Protein AF-A0A699Z3D8-F1 (afdb_monomer_lite)

Sequence (71 aa):
MIASAHQVEVPQRSLSQIIQEQGLQRVDLLKVDVERAEVKVLQGIAPQHWSILRQVSMEVHQLTSEEDQAL

Organism: Haematococcus lacustris (NCBI:txid44745)

Secondary structure (DSSP, 8-state):
-PPPP---------HHHHHHHTT---BS-EEE--SS-HHHHHHTS-GGGGGGB--EEE------TTSTT--

Foldseek 3Di:
DDDDDDDDDDDDAAPVVVCVVVVQQADAEDEDDDDPCRVVNVVSQDPVCVNRYNYYDYDDDDPPPDPPVPD

Structure (mmCIF, N/CA/C/O backbone):
data_AF-A0A699Z3D8-F1
#
_entry.id   AF-A0A699Z3D8-F1
#
loop_
_atom_site.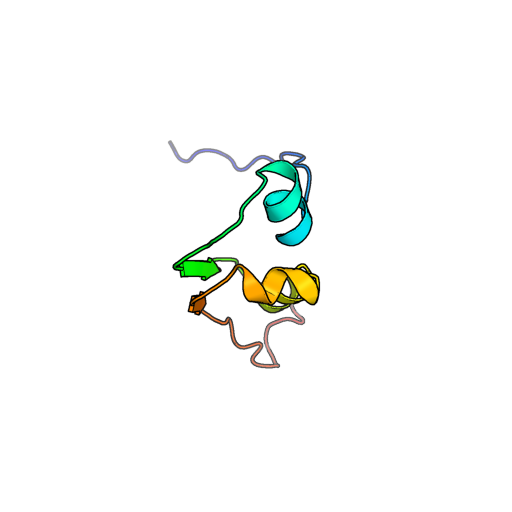group_PDB
_atom_site.id
_atom_site.type_symbol
_atom_site.label_atom_id
_atom_site.label_alt_id
_atom_site.label_comp_id
_atom_site.label_asym_id
_atom_site.label_entity_id
_atom_site.label_seq_id
_atom_site.pdbx_PDB_ins_code
_atom_site.Cartn_x
_atom_site.Cartn_y
_atom_site.Cartn_z
_atom_site.occupancy
_atom_site.B_iso_or_equiv
_atom_site.auth_seq_id
_atom_site.auth_comp_id
_atom_site.auth_asym_id
_atom_site.auth_atom_id
_atom_site.pdbx_PDB_model_num
ATOM 1 N N . MET A 1 1 ? 2.845 19.893 -29.688 1.00 55.72 1 MET A N 1
ATOM 2 C CA . MET A 1 1 ? 4.096 19.819 -28.905 1.00 55.72 1 MET A CA 1
ATOM 3 C C . MET A 1 1 ? 3.997 18.590 -28.026 1.00 55.72 1 MET A C 1
ATOM 5 O O . MET A 1 1 ? 3.039 18.502 -27.273 1.00 55.72 1 MET A O 1
ATOM 9 N N . ILE A 1 2 ? 4.895 17.621 -28.188 1.00 65.12 2 ILE A N 1
ATOM 10 C CA . ILE A 1 2 ? 4.965 16.455 -27.298 1.00 65.12 2 ILE A CA 1
ATOM 11 C C . ILE A 1 2 ? 5.849 16.887 -26.127 1.00 65.12 2 ILE A C 1
ATOM 13 O O . ILE A 1 2 ? 6.943 17.401 -26.361 1.00 65.12 2 ILE A O 1
ATOM 17 N N . ALA A 1 3 ? 5.353 16.780 -24.896 1.00 74.56 3 ALA A N 1
ATOM 18 C CA . ALA A 1 3 ? 6.153 17.083 -23.715 1.00 74.56 3 ALA A CA 1
ATOM 19 C C . ALA A 1 3 ? 7.361 16.133 -23.659 1.00 74.56 3 ALA A C 1
ATOM 21 O O . ALA A 1 3 ? 7.207 14.928 -23.862 1.00 74.56 3 ALA A O 1
ATOM 22 N N . SER A 1 4 ? 8.558 16.665 -23.414 1.00 84.75 4 SER A N 1
ATOM 23 C CA . SER A 1 4 ? 9.751 15.850 -23.179 1.00 84.75 4 SER A CA 1
ATOM 24 C C . SER A 1 4 ? 9.639 15.110 -21.841 1.00 84.75 4 SER A C 1
ATOM 26 O O . SER A 1 4 ? 9.086 15.635 -20.872 1.00 84.75 4 SER A O 1
ATOM 28 N N . ALA A 1 5 ? 10.148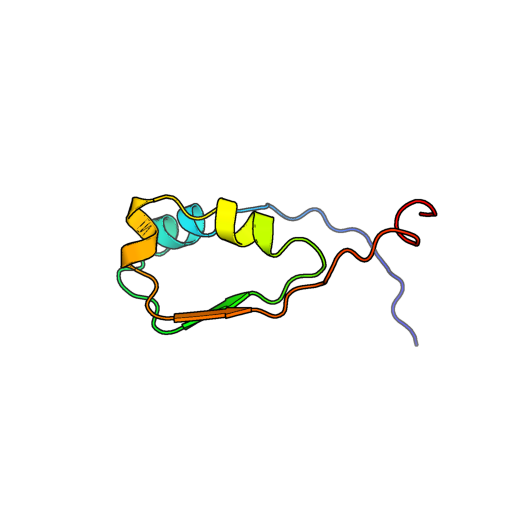 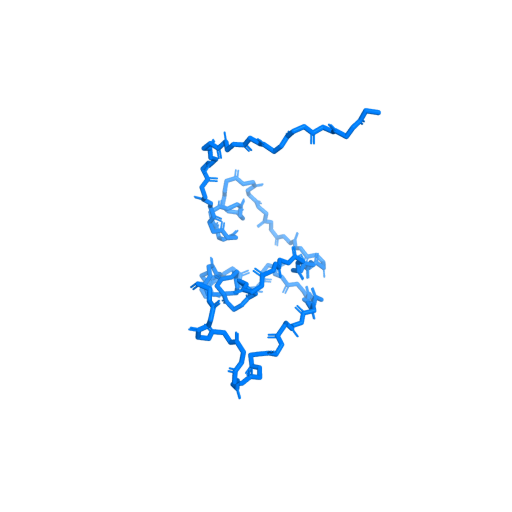13.878 -21.788 1.00 89.00 5 ALA A N 1
ATOM 29 C CA . ALA A 1 5 ? 10.225 13.103 -20.553 1.00 89.00 5 ALA A CA 1
ATOM 30 C C . ALA A 1 5 ? 11.299 13.687 -19.619 1.00 89.00 5 ALA A C 1
ATOM 32 O O . ALA A 1 5 ? 12.364 14.096 -20.080 1.00 89.00 5 ALA A O 1
ATOM 33 N N . HIS A 1 6 ? 11.030 13.702 -18.312 1.00 87.94 6 HIS A N 1
ATOM 34 C CA . HIS A 1 6 ? 11.979 14.136 -17.283 1.00 87.94 6 HIS A CA 1
ATOM 35 C C . HIS A 1 6 ? 11.863 13.227 -16.058 1.00 87.94 6 HIS A C 1
ATOM 37 O O . HIS A 1 6 ? 10.782 12.715 -15.765 1.00 87.94 6 HIS A O 1
ATOM 43 N N . GLN A 1 7 ? 12.973 13.027 -15.348 1.00 92.81 7 GLN A N 1
ATOM 44 C CA . GLN A 1 7 ? 13.007 12.238 -14.117 1.00 92.81 7 GLN A CA 1
ATOM 45 C C . GLN A 1 7 ? 12.702 13.121 -12.906 1.00 92.81 7 GLN A C 1
ATOM 47 O O . GLN A 1 7 ? 13.154 14.264 -12.837 1.00 92.81 7 GLN A O 1
ATOM 52 N N . VAL A 1 8 ? 11.944 12.581 -11.954 1.00 93.38 8 VAL A N 1
ATOM 53 C CA . VAL A 1 8 ? 11.592 13.250 -10.698 1.00 93.38 8 VAL A CA 1
ATOM 54 C C . VAL A 1 8 ? 11.805 12.263 -9.560 1.00 93.38 8 VAL A C 1
ATOM 56 O O . VAL A 1 8 ? 11.329 11.130 -9.625 1.00 93.38 8 VAL A O 1
ATOM 59 N N . GLU A 1 9 ? 12.501 12.694 -8.513 1.00 94.50 9 GLU A N 1
ATOM 60 C CA . GLU A 1 9 ? 12.600 11.922 -7.278 1.00 94.50 9 GLU A CA 1
ATOM 61 C C . GLU A 1 9 ? 11.310 12.067 -6.470 1.00 94.50 9 GLU A C 1
ATOM 63 O O . GLU A 1 9 ? 10.852 13.176 -6.190 1.00 94.50 9 GLU A O 1
ATOM 68 N N . VAL A 1 10 ? 10.718 10.935 -6.087 1.00 92.50 10 VAL A N 1
ATOM 69 C CA . VAL A 1 10 ? 9.500 10.889 -5.274 1.00 92.50 10 VAL A CA 1
ATOM 70 C C . VAL A 1 10 ? 9.682 9.926 -4.101 1.00 92.50 10 VAL A C 1
ATOM 72 O O . VAL A 1 10 ? 10.266 8.853 -4.272 1.00 92.50 10 VAL A O 1
ATOM 75 N N . PRO A 1 11 ? 9.187 10.264 -2.898 1.00 90.44 11 PRO A N 1
ATOM 76 C CA . PRO A 1 11 ? 9.240 9.354 -1.765 1.00 90.44 11 PRO A CA 1
ATOM 77 C C . PRO A 1 11 ? 8.307 8.159 -1.989 1.00 90.44 11 PRO A C 1
ATOM 79 O O . PRO A 1 11 ? 7.150 8.318 -2.383 1.00 90.44 11 PRO A O 1
ATOM 82 N N . GLN A 1 12 ? 8.792 6.959 -1.674 1.00 91.19 12 GLN A N 1
ATOM 83 C CA . GLN A 1 12 ? 8.000 5.734 -1.718 1.00 91.19 12 GLN A CA 1
ATOM 84 C C . GLN A 1 12 ? 7.466 5.401 -0.320 1.00 91.19 12 GLN A C 1
ATOM 86 O O . GLN A 1 12 ? 8.202 5.456 0.663 1.00 91.19 12 GLN A O 1
ATOM 91 N N . ARG A 1 13 ? 6.181 5.050 -0.230 1.00 94.44 13 ARG A N 1
ATOM 92 C CA . ARG A 1 13 ? 5.520 4.623 1.011 1.00 94.44 13 ARG A CA 1
ATOM 93 C C . ARG A 1 13 ? 4.746 3.335 0.776 1.00 94.44 13 ARG A C 1
ATOM 95 O O . ARG A 1 13 ? 4.183 3.140 -0.300 1.00 94.44 13 ARG A O 1
ATOM 102 N N . SER A 1 14 ? 4.698 2.474 1.785 1.00 96.69 14 SER A N 1
ATOM 103 C CA . SER A 1 14 ? 3.832 1.297 1.784 1.00 96.69 14 SER A CA 1
ATOM 104 C C . SER A 1 14 ? 2.384 1.680 2.088 1.00 96.69 14 S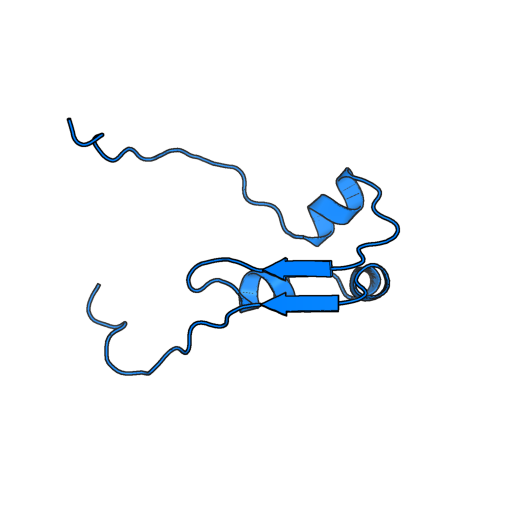ER A C 1
ATOM 106 O O . SER A 1 14 ? 2.109 2.718 2.699 1.00 96.69 14 SER A O 1
ATOM 108 N N . LEU A 1 15 ? 1.439 0.808 1.727 1.00 97.19 15 LEU A N 1
ATOM 109 C CA . LEU A 1 15 ? 0.032 1.035 2.058 1.00 97.19 15 LEU A CA 1
ATOM 110 C C . LEU A 1 15 ? -0.192 1.105 3.578 1.00 97.19 15 LEU A C 1
ATOM 112 O O . LEU A 1 15 ? -1.024 1.877 4.042 1.00 97.19 15 LEU A O 1
ATOM 116 N N . SER A 1 16 ? 0.586 0.360 4.367 1.00 98.25 16 SER A N 1
ATOM 117 C CA . SER A 1 16 ? 0.498 0.411 5.832 1.00 98.25 16 SER A CA 1
ATOM 118 C C . SER A 1 16 ? 0.921 1.747 6.417 1.00 98.25 16 SER A C 1
ATOM 120 O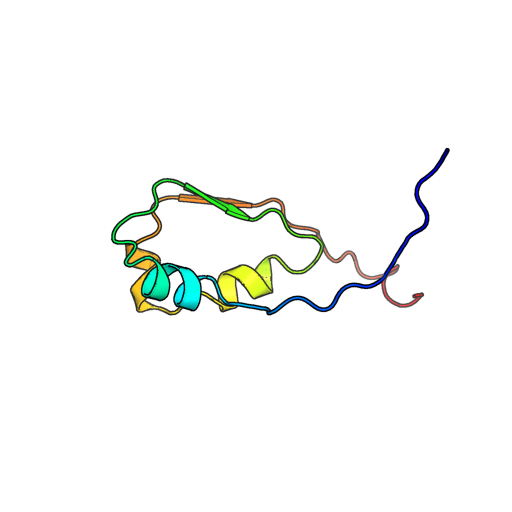 O . SER A 1 16 ? 0.282 2.213 7.355 1.00 98.25 16 SER A O 1
ATOM 122 N N . GLN A 1 17 ? 1.975 2.359 5.868 1.00 98.19 17 GLN A N 1
ATOM 123 C CA . GLN A 1 17 ? 2.392 3.698 6.284 1.00 98.19 17 GLN A CA 1
ATOM 124 C C . GLN A 1 17 ? 1.273 4.698 6.007 1.00 98.19 17 GLN A C 1
ATOM 126 O O . GLN A 1 17 ? 0.901 5.453 6.895 1.00 98.19 17 GLN A O 1
ATOM 131 N N . ILE A 1 18 ? 0.648 4.621 4.830 1.00 96.75 18 ILE A N 1
ATOM 132 C CA . ILE A 1 18 ? -0.487 5.481 4.475 1.00 96.75 18 ILE A CA 1
ATOM 133 C C . ILE A 1 18 ? -1.677 5.252 5.420 1.00 96.75 18 ILE A C 1
ATOM 135 O O . ILE A 1 18 ? -2.254 6.215 5.917 1.00 96.75 18 ILE A O 1
ATOM 139 N N . ILE A 1 19 ? -2.028 3.996 5.716 1.00 97.94 19 ILE A N 1
ATOM 140 C CA . ILE A 1 19 ? -3.107 3.656 6.658 1.00 97.94 19 ILE A CA 1
ATOM 141 C C . ILE A 1 19 ? -2.863 4.288 8.035 1.00 97.94 19 ILE A C 1
ATOM 143 O O . ILE A 1 19 ? -3.784 4.866 8.609 1.00 97.94 19 ILE A O 1
ATOM 147 N N . GLN A 1 20 ? -1.631 4.209 8.543 1.00 98.19 20 GLN A N 1
ATOM 148 C CA . GLN A 1 20 ? -1.251 4.774 9.839 1.00 98.19 20 GLN A CA 1
ATOM 149 C C . GLN A 1 20 ? -1.235 6.304 9.822 1.00 98.19 20 GLN A C 1
ATOM 151 O O . GLN A 1 20 ? -1.858 6.926 10.679 1.00 98.19 20 GLN A O 1
ATOM 156 N N . GLU A 1 21 ? -0.567 6.908 8.837 1.00 97.44 21 GLU A N 1
ATOM 157 C CA . GLU A 1 21 ? -0.444 8.363 8.676 1.00 97.44 21 GLU A CA 1
ATOM 158 C C . GLU A 1 21 ? -1.809 9.044 8.560 1.00 97.44 21 GLU A C 1
ATOM 160 O O . GLU A 1 21 ? -2.012 10.128 9.099 1.00 97.44 21 GLU A O 1
ATOM 165 N N . GLN A 1 22 ? -2.747 8.405 7.860 1.00 97.06 22 GLN A N 1
ATOM 166 C CA . GLN A 1 22 ? -4.089 8.936 7.633 1.00 97.06 22 GLN A CA 1
ATOM 167 C C . GLN A 1 22 ? -5.108 8.461 8.683 1.00 97.06 22 GLN A C 1
ATOM 169 O O . GLN A 1 22 ? -6.275 8.842 8.620 1.00 97.06 22 GLN A O 1
ATOM 174 N N . GLY A 1 23 ? -4.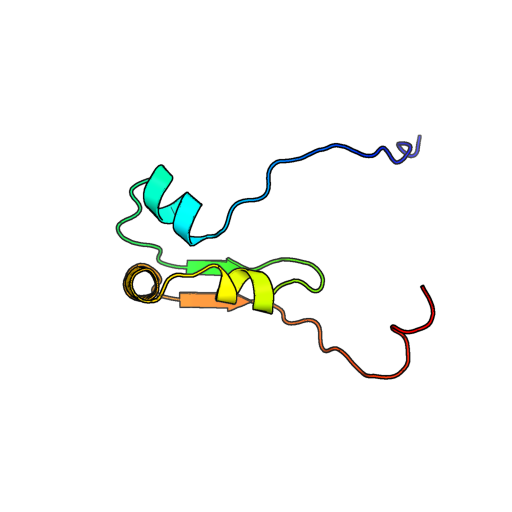701 7.616 9.639 1.00 97.69 23 GLY A N 1
ATOM 175 C CA . GLY A 1 23 ? -5.582 7.084 10.682 1.00 97.69 23 GLY A CA 1
ATOM 176 C C . GLY A 1 23 ? -6.769 6.276 10.146 1.00 97.69 23 GLY A C 1
ATOM 177 O O . GLY A 1 23 ? -7.836 6.273 10.768 1.00 97.69 23 GLY A O 1
ATOM 178 N N . LEU A 1 24 ? -6.614 5.611 8.994 1.00 98.00 24 LEU A N 1
ATOM 179 C CA . LEU A 1 24 ? -7.710 4.914 8.319 1.00 98.00 24 LEU A CA 1
ATOM 180 C C . LEU A 1 24 ? -8.220 3.759 9.177 1.00 98.00 24 LEU A C 1
ATOM 182 O O . LEU A 1 24 ? -7.484 2.835 9.503 1.00 98.00 24 LEU A O 1
ATOM 186 N N . GLN A 1 25 ? -9.511 3.790 9.495 1.00 97.94 25 GLN A N 1
ATOM 187 C CA . GLN A 1 25 ? -10.179 2.715 10.238 1.00 97.94 25 GLN A CA 1
ATOM 188 C C . GLN A 1 25 ? -10.933 1.750 9.316 1.00 97.94 25 GLN A C 1
ATOM 190 O O . GLN A 1 25 ? -11.298 0.647 9.721 1.00 97.94 25 GLN A O 1
ATOM 195 N N . ARG A 1 26 ? -11.210 2.173 8.076 1.00 97.88 26 ARG A N 1
ATOM 196 C CA . ARG A 1 26 ? -11.981 1.400 7.101 1.00 97.88 26 ARG A CA 1
ATOM 197 C C . ARG A 1 26 ? -11.700 1.868 5.676 1.00 97.88 26 ARG A C 1
ATOM 199 O O . ARG A 1 26 ? -11.726 3.064 5.409 1.00 97.88 26 ARG A O 1
ATOM 206 N N . VAL A 1 27 ? -11.506 0.915 4.770 1.00 98.06 27 VAL A N 1
ATOM 207 C CA . VAL A 1 27 ? -11.425 1.116 3.320 1.00 98.06 27 VAL A CA 1
ATOM 208 C C . VAL A 1 27 ? -12.374 0.123 2.662 1.00 98.06 27 VAL A C 1
ATOM 210 O O . VAL A 1 27 ? -12.186 -1.090 2.754 1.00 98.06 27 VAL A O 1
ATOM 213 N N . ASP A 1 28 ? -13.417 0.638 2.017 1.00 98.50 28 ASP A N 1
ATOM 214 C CA . ASP A 1 28 ? -14.415 -0.197 1.343 1.00 98.50 28 ASP A CA 1
ATOM 215 C C . ASP A 1 28 ? -13.852 -0.926 0.128 1.00 98.50 28 ASP A C 1
ATOM 217 O O . ASP A 1 28 ? -14.131 -2.107 -0.070 1.00 98.50 28 ASP A O 1
ATOM 221 N N . LEU A 1 29 ? -13.034 -0.226 -0.654 1.00 97.88 29 LEU A N 1
ATOM 222 C CA . LEU A 1 29 ? -12.427 -0.739 -1.869 1.00 97.88 29 LEU A CA 1
ATOM 223 C C . LEU A 1 29 ? -11.008 -0.193 -2.003 1.00 97.88 29 LEU A C 1
ATOM 225 O O . LEU A 1 29 ? -10.805 1.016 -2.100 1.00 97.88 29 LEU A O 1
ATOM 229 N N . LEU A 1 30 ? -10.035 -1.098 -2.041 1.00 97.31 30 LEU A N 1
ATOM 230 C CA . LEU A 1 30 ? -8.678 -0.812 -2.479 1.00 97.31 30 LEU A CA 1
ATOM 231 C C . LEU A 1 30 ? -8.571 -1.147 -3.967 1.00 97.31 30 LEU A C 1
ATOM 233 O O . LEU A 1 30 ? -8.675 -2.315 -4.342 1.00 97.31 30 LEU A O 1
ATOM 237 N N . LYS A 1 31 ? -8.327 -0.139 -4.806 1.00 97.38 31 LYS A N 1
ATOM 238 C CA . LYS A 1 31 ? -7.907 -0.361 -6.191 1.00 97.38 31 LYS A CA 1
ATOM 239 C C . LYS A 1 31 ? -6.380 -0.345 -6.254 1.00 97.38 31 LYS A C 1
ATOM 241 O O . LYS A 1 31 ? -5.769 0.630 -5.822 1.00 97.38 31 LYS A O 1
ATOM 246 N N . VAL A 1 32 ? -5.782 -1.402 -6.792 1.00 95.31 32 VAL A N 1
ATOM 247 C CA . VAL A 1 32 ? -4.349 -1.461 -7.102 1.00 95.31 32 VAL A CA 1
ATOM 248 C C . VAL A 1 32 ? -4.197 -1.357 -8.615 1.00 95.31 32 VAL A C 1
ATOM 250 O O . VAL A 1 32 ? -4.673 -2.219 -9.347 1.00 95.31 32 VAL A O 1
ATOM 253 N N . ASP A 1 33 ? -3.588 -0.261 -9.053 1.00 93.19 33 ASP A N 1
ATOM 254 C CA . ASP A 1 33 ? -3.401 0.109 -10.456 1.00 93.19 33 ASP A CA 1
ATOM 255 C C . ASP A 1 33 ? -1.949 0.571 -10.607 1.00 93.19 33 ASP A C 1
ATOM 257 O O . ASP A 1 33 ? -1.613 1.732 -10.363 1.00 93.19 33 ASP A O 1
ATOM 261 N N . VAL A 1 34 ? -1.061 -0.402 -10.800 1.00 90.62 34 VAL A N 1
ATOM 262 C CA . VAL A 1 34 ? 0.384 -0.199 -10.902 1.00 90.62 34 VAL A CA 1
ATOM 263 C C . VAL A 1 34 ? 0.943 -1.133 -11.962 1.00 90.62 34 VAL A C 1
ATOM 265 O O . VAL A 1 34 ? 0.490 -2.262 -12.106 1.00 90.62 34 VAL A O 1
ATOM 268 N N . GLU A 1 35 ? 1.987 -0.683 -12.640 1.00 89.50 35 GLU A N 1
ATOM 269 C CA . GLU A 1 35 ? 2.705 -1.486 -13.624 1.00 89.50 35 GLU A CA 1
ATOM 270 C C . GLU A 1 35 ? 3.729 -2.389 -12.921 1.00 89.50 35 GLU A C 1
ATOM 272 O O . GLU A 1 35 ? 4.664 -1.893 -12.281 1.00 89.50 35 GLU A O 1
ATOM 277 N N . ARG A 1 36 ? 3.578 -3.716 -13.042 1.00 87.06 36 ARG A N 1
ATOM 278 C CA . ARG A 1 36 ? 4.567 -4.742 -12.629 1.00 87.06 36 ARG A CA 1
ATOM 279 C C . ARG A 1 36 ? 4.965 -4.741 -11.138 1.00 87.06 36 ARG A C 1
ATOM 281 O O . ARG A 1 36 ? 5.979 -5.334 -10.754 1.00 87.06 36 ARG A O 1
ATOM 288 N N . ALA A 1 37 ? 4.222 -4.048 -10.277 1.00 90.31 37 ALA A N 1
ATOM 289 C CA . ALA A 1 37 ? 4.514 -3.893 -8.847 1.00 90.31 37 ALA A CA 1
ATOM 290 C C . ALA A 1 37 ? 3.339 -4.276 -7.931 1.00 90.31 37 ALA A C 1
ATOM 292 O O . ALA A 1 37 ? 3.358 -4.005 -6.732 1.00 90.31 37 ALA A O 1
ATOM 293 N N . GLU A 1 38 ? 2.331 -4.943 -8.470 1.00 92.94 38 GLU A N 1
ATOM 294 C CA . GLU A 1 38 ? 1.072 -5.302 -7.823 1.00 92.94 38 GLU A CA 1
ATOM 295 C C . GLU A 1 38 ? 1.304 -6.116 -6.551 1.00 92.94 38 GLU A C 1
ATOM 297 O O . GLU A 1 38 ? 0.841 -5.769 -5.464 1.00 92.94 38 GLU A O 1
ATOM 302 N N . VAL A 1 39 ? 2.119 -7.168 -6.663 1.00 91.44 39 VAL A N 1
ATOM 303 C CA . VAL A 1 39 ? 2.480 -8.022 -5.526 1.00 91.44 39 VAL A CA 1
ATOM 304 C C . VAL A 1 39 ? 3.247 -7.225 -4.466 1.00 91.44 39 VAL A C 1
ATOM 306 O O . VAL A 1 39 ? 3.022 -7.430 -3.274 1.00 91.44 39 VAL A O 1
ATOM 309 N N . LYS A 1 40 ? 4.098 -6.269 -4.870 1.00 93.38 40 LYS A N 1
ATOM 310 C CA . LYS A 1 40 ? 4.838 -5.408 -3.929 1.00 93.38 40 LYS A CA 1
ATOM 311 C C . LYS A 1 40 ? 3.896 -4.495 -3.143 1.00 93.38 40 LYS A C 1
ATOM 313 O O . LYS A 1 40 ? 4.120 -4.287 -1.952 1.00 93.38 40 LYS A O 1
ATOM 318 N N . VAL A 1 41 ? 2.827 -3.990 -3.770 1.00 94.75 41 VAL A N 1
ATOM 319 C CA . VAL A 1 41 ? 1.788 -3.210 -3.075 1.00 94.75 41 VAL A CA 1
ATOM 320 C C . VAL A 1 41 ? 1.149 -4.048 -1.970 1.00 94.75 41 VAL A C 1
ATOM 322 O O . VAL A 1 41 ? 1.081 -3.592 -0.828 1.00 94.75 41 VAL A O 1
ATOM 325 N N . LEU A 1 42 ? 0.748 -5.288 -2.277 1.00 95.44 42 LEU A N 1
ATOM 326 C CA . LEU A 1 42 ? 0.133 -6.184 -1.292 1.00 95.44 42 LEU A CA 1
ATOM 327 C C . LEU A 1 42 ? 1.106 -6.600 -0.178 1.00 95.44 42 LEU A C 1
ATOM 329 O O . LEU A 1 42 ? 0.719 -6.651 0.986 1.00 95.44 42 LEU A O 1
ATOM 333 N N . GLN A 1 43 ? 2.380 -6.836 -0.504 1.00 95.75 43 GLN A N 1
ATOM 334 C CA . GLN A 1 43 ? 3.432 -7.117 0.484 1.00 95.75 43 GLN A CA 1
ATOM 335 C C . GLN A 1 43 ? 3.706 -5.927 1.419 1.00 95.75 43 GLN A C 1
ATOM 337 O O . GLN A 1 43 ? 4.177 -6.118 2.538 1.00 95.75 43 GLN A O 1
ATOM 342 N N . GLY A 1 44 ? 3.369 -4.703 1.001 1.00 97.00 44 GLY A N 1
ATOM 343 C CA . GLY A 1 44 ? 3.418 -3.504 1.841 1.00 97.00 44 GLY A CA 1
ATOM 344 C C . GLY A 1 44 ? 2.298 -3.408 2.890 1.00 97.00 44 GLY A C 1
ATOM 345 O O . GLY A 1 44 ? 2.247 -2.432 3.651 1.00 97.00 44 GLY A O 1
ATOM 346 N N . ILE A 1 45 ? 1.384 -4.382 2.947 1.00 98.12 45 ILE A N 1
ATOM 347 C CA . ILE A 1 45 ? 0.271 -4.430 3.901 1.00 98.12 45 ILE A CA 1
ATOM 348 C C . ILE A 1 45 ? 0.673 -5.292 5.101 1.00 98.12 45 ILE A C 1
ATOM 350 O O . ILE A 1 45 ? 0.820 -6.508 5.003 1.00 98.12 45 ILE A O 1
ATOM 354 N N . ALA A 1 46 ? 0.825 -4.656 6.261 1.00 98.25 46 ALA A N 1
ATOM 355 C CA . ALA A 1 46 ? 1.091 -5.328 7.517 1.00 98.25 46 ALA A CA 1
ATOM 356 C C . ALA A 1 46 ? -0.115 -6.203 7.903 1.00 98.25 46 ALA A C 1
ATOM 358 O O . ALA A 1 46 ? -1.257 -5.789 7.672 1.00 98.25 46 ALA A O 1
ATOM 359 N N . PRO A 1 47 ? 0.101 -7.369 8.539 1.00 98.12 47 PRO A N 1
ATOM 360 C CA . PRO A 1 47 ? -0.961 -8.329 8.843 1.00 98.12 47 PRO A CA 1
ATOM 361 C C . PRO A 1 47 ? -2.207 -7.719 9.504 1.00 98.12 47 PRO A C 1
ATOM 363 O O . PRO A 1 47 ? -3.330 -8.003 9.096 1.00 98.12 47 PRO A O 1
ATOM 366 N N . GLN A 1 48 ? -2.025 -6.820 10.474 1.00 97.44 48 GLN A N 1
ATOM 367 C CA . GLN A 1 48 ? -3.123 -6.178 11.201 1.00 97.44 48 GLN A CA 1
ATOM 368 C C . GLN A 1 48 ? -3.988 -5.250 10.331 1.00 97.44 48 GLN A C 1
ATOM 370 O O . GLN A 1 48 ? -5.178 -5.079 10.601 1.00 97.44 48 GLN A O 1
ATOM 375 N N . HIS A 1 49 ? -3.419 -4.670 9.271 1.00 98.12 49 HIS A N 1
ATOM 376 C CA . HIS A 1 49 ? -4.106 -3.696 8.424 1.00 98.12 49 HIS A CA 1
ATOM 377 C C . HIS A 1 49 ? -5.009 -4.343 7.374 1.00 98.12 49 HIS A C 1
ATOM 379 O O . HIS A 1 49 ? -5.863 -3.662 6.815 1.00 98.12 49 HIS A O 1
ATOM 385 N N . TRP A 1 50 ? -4.906 -5.655 7.148 1.00 97.88 50 TRP A N 1
ATOM 386 C CA . TRP A 1 50 ? -5.859 -6.362 6.289 1.00 97.88 50 TRP A CA 1
ATOM 387 C C . TRP A 1 50 ? -7.301 -6.227 6.784 1.00 97.88 50 TRP A C 1
ATOM 389 O O . TRP A 1 50 ? -8.213 -6.126 5.974 1.00 97.88 50 TRP A O 1
ATOM 399 N N . SER A 1 51 ? -7.510 -6.133 8.102 1.00 97.44 51 SER A N 1
ATOM 400 C CA . SER A 1 51 ? -8.843 -5.944 8.695 1.00 97.44 51 SER A CA 1
ATOM 401 C C . SER A 1 51 ? -9.529 -4.621 8.309 1.00 97.44 51 SER A C 1
ATOM 403 O O . SER A 1 51 ? -10.758 -4.524 8.360 1.00 97.44 51 SER A O 1
ATOM 405 N N . ILE A 1 52 ? -8.749 -3.616 7.895 1.00 98.31 52 ILE A N 1
ATOM 406 C CA . ILE A 1 52 ? -9.232 -2.298 7.460 1.00 98.31 52 ILE A CA 1
ATOM 407 C C . ILE A 1 52 ? -9.796 -2.366 6.033 1.00 98.31 52 ILE A C 1
ATOM 409 O O . ILE A 1 52 ? -10.726 -1.624 5.711 1.00 98.31 52 ILE A O 1
ATOM 413 N N . LEU A 1 53 ? -9.265 -3.256 5.188 1.00 98.00 53 LEU A N 1
ATOM 414 C CA . LEU A 1 53 ? -9.600 -3.376 3.768 1.00 98.00 53 LEU A CA 1
ATOM 415 C C . LEU A 1 53 ? -10.743 -4.381 3.566 1.00 98.00 53 LEU A C 1
ATOM 417 O O . LEU A 1 53 ? -10.625 -5.549 3.928 1.00 98.00 53 LEU A O 1
ATOM 421 N N . ARG A 1 54 ? -11.861 -3.951 2.972 1.00 97.88 54 ARG A N 1
ATOM 422 C CA . ARG A 1 54 ? -13.022 -4.831 2.740 1.00 97.88 54 ARG A CA 1
ATOM 423 C C . ARG A 1 54 ? -12.987 -5.542 1.400 1.00 97.88 54 ARG A C 1
ATOM 425 O O . ARG A 1 54 ? -13.431 -6.683 1.320 1.00 97.88 54 ARG A O 1
ATOM 432 N N . GLN A 1 55 ? -12.494 -4.871 0.368 1.00 98.00 55 GLN A N 1
ATOM 433 C CA . GLN A 1 55 ? -12.426 -5.405 -0.986 1.00 98.00 55 GLN A CA 1
ATOM 434 C C . GLN A 1 55 ? -11.145 -4.930 -1.659 1.00 98.00 55 GLN A C 1
ATOM 436 O O . GLN A 1 55 ? -10.680 -3.815 -1.411 1.00 98.00 55 GLN A O 1
ATOM 441 N N . VAL A 1 56 ? -10.598 -5.775 -2.529 1.00 96.56 56 VAL A N 1
ATOM 442 C CA . VAL A 1 56 ? -9.451 -5.445 -3.372 1.00 96.56 56 VAL A CA 1
ATOM 443 C C . VAL A 1 56 ? -9.849 -5.684 -4.821 1.00 96.56 56 VAL A C 1
ATOM 445 O O . VAL A 1 56 ? -10.318 -6.765 -5.165 1.00 96.56 56 VAL A O 1
ATOM 448 N N . SER A 1 57 ? -9.651 -4.670 -5.657 1.00 96.31 57 SER A N 1
ATOM 449 C CA . SER A 1 57 ? -9.730 -4.765 -7.111 1.00 96.31 57 SER A CA 1
ATOM 450 C C . SER A 1 57 ? -8.343 -4.494 -7.669 1.00 96.31 57 SER A C 1
ATOM 452 O O . SER A 1 57 ? -7.758 -3.450 -7.386 1.00 96.31 57 SER A O 1
ATOM 454 N N . MET A 1 58 ? -7.814 -5.420 -8.455 1.00 93.50 58 MET A N 1
ATOM 455 C CA . MET A 1 58 ? -6.461 -5.324 -8.988 1.00 93.50 58 MET A CA 1
ATOM 456 C C . MET A 1 58 ? -6.411 -5.969 -10.364 1.00 93.50 58 MET A C 1
ATOM 458 O O . MET A 1 58 ? -6.914 -7.078 -10.542 1.00 93.50 58 MET A O 1
ATOM 462 N N . GLU A 1 59 ? -5.809 -5.265 -11.313 1.00 88.88 59 GLU A N 1
ATOM 463 C CA . GLU A 1 59 ? -5.328 -5.864 -12.552 1.00 88.88 59 GLU A CA 1
ATOM 464 C C . GLU A 1 59 ? -3.943 -6.440 -12.277 1.00 88.88 59 GLU A C 1
ATOM 466 O O . GLU A 1 59 ? -3.157 -5.811 -11.576 1.00 88.88 59 GLU A O 1
ATOM 471 N N . VAL A 1 60 ? -3.673 -7.657 -12.744 1.00 83.25 60 VAL A N 1
ATOM 472 C CA . VAL A 1 60 ? -2.389 -8.323 -12.513 1.00 83.25 60 VAL A CA 1
ATOM 473 C C . VAL A 1 60 ? -1.697 -8.489 -13.845 1.00 83.25 60 VAL A C 1
ATOM 475 O O . VAL A 1 60 ? -2.181 -9.233 -14.699 1.00 83.25 60 VAL A O 1
ATOM 478 N N . HIS A 1 61 ? -0.536 -7.859 -13.994 1.00 77.19 61 HIS A N 1
ATOM 479 C CA . HIS A 1 61 ? 0.338 -8.147 -15.116 1.00 77.19 61 HIS A CA 1
ATOM 480 C C . HIS A 1 61 ? 0.935 -9.547 -14.947 1.00 77.19 61 HIS A C 1
ATOM 482 O O . HIS A 1 61 ? 1.656 -9.843 -13.990 1.00 77.19 61 HIS A O 1
ATOM 488 N N . GLN A 1 62 ? 0.611 -10.445 -15.877 1.00 67.56 62 GLN A N 1
ATOM 489 C CA . GLN A 1 62 ? 1.196 -11.778 -15.914 1.00 67.56 62 GLN A CA 1
ATOM 490 C C . GLN A 1 62 ? 2.630 -11.669 -16.441 1.00 67.56 62 GLN A C 1
ATOM 492 O O . GLN A 1 62 ? 2.851 -11.247 -17.572 1.00 67.56 62 GLN A O 1
ATOM 497 N N . LEU A 1 63 ? 3.606 -12.075 -15.628 1.00 62.66 63 LEU A N 1
ATOM 498 C CA . LEU A 1 63 ? 4.981 -12.273 -16.083 1.00 62.66 63 LEU A CA 1
ATOM 499 C C . LEU A 1 63 ? 5.003 -13.519 -16.981 1.00 62.66 63 LEU A C 1
ATOM 501 O O . LEU A 1 63 ? 5.257 -14.628 -16.509 1.00 62.66 63 LEU A O 1
ATOM 505 N N . THR A 1 64 ? 4.666 -13.385 -18.262 1.00 57.59 64 THR A N 1
ATOM 506 C CA . THR A 1 64 ? 4.957 -14.444 -19.231 1.00 57.59 64 THR A CA 1
ATOM 507 C C . THR A 1 64 ? 6.455 -14.423 -19.493 1.00 57.59 64 THR A C 1
ATOM 509 O O . THR A 1 64 ? 6.994 -13.481 -20.072 1.00 57.59 64 THR A O 1
ATOM 512 N N . SER A 1 65 ? 7.140 -15.452 -19.002 1.00 63.34 65 SER A N 1
ATOM 513 C CA . SER A 1 65 ? 8.553 -15.689 -19.260 1.00 63.34 65 SER A CA 1
ATOM 514 C C . SER A 1 65 ? 8.783 -15.862 -20.760 1.00 63.34 65 SER A C 1
ATOM 516 O O . SER A 1 65 ? 8.439 -16.910 -21.291 1.00 63.34 65 SER A O 1
ATOM 518 N N . GLU A 1 66 ? 9.321 -14.823 -21.403 1.00 55.12 66 GLU A N 1
ATOM 519 C CA . GLU A 1 66 ? 10.335 -14.877 -22.475 1.00 55.12 66 GLU A CA 1
ATOM 520 C C . GLU A 1 66 ? 10.799 -13.465 -22.905 1.00 55.12 66 GLU A C 1
ATOM 522 O O . GLU A 1 66 ? 11.928 -13.323 -23.363 1.00 55.12 66 GLU A O 1
ATOM 527 N N . GLU A 1 67 ? 10.026 -12.398 -22.654 1.00 54.34 67 GLU A N 1
ATOM 528 C CA . GLU A 1 67 ? 10.356 -11.047 -23.167 1.00 54.34 67 GLU A CA 1
ATOM 529 C C . GLU A 1 67 ? 10.940 -10.048 -22.144 1.00 54.34 67 GLU A C 1
ATOM 531 O O . GLU A 1 67 ? 11.395 -8.976 -22.530 1.00 54.34 67 GLU A O 1
ATOM 536 N N . ASP A 1 68 ? 11.025 -10.388 -20.853 1.00 53.56 68 ASP A N 1
ATOM 537 C CA . ASP A 1 68 ? 11.561 -9.471 -19.823 1.00 53.56 68 ASP A CA 1
ATOM 538 C C . ASP A 1 68 ? 13.097 -9.563 -19.619 1.00 53.56 68 ASP A C 1
ATOM 540 O O . ASP A 1 68 ? 13.638 -8.901 -18.736 1.00 53.56 68 ASP A O 1
ATOM 544 N N . GLN A 1 69 ? 13.832 -10.344 -20.429 1.00 44.81 69 GLN A N 1
ATOM 545 C CA . GLN A 1 69 ? 15.314 -10.361 -20.417 1.00 44.81 69 GLN A CA 1
ATOM 546 C C . GLN A 1 69 ? 15.968 -9.378 -21.409 1.00 44.81 69 GLN A C 1
ATOM 548 O O . GLN A 1 69 ? 17.194 -9.337 -21.497 1.00 44.81 69 GLN A O 1
ATOM 553 N N . ALA A 1 70 ? 15.187 -8.600 -22.165 1.00 45.94 70 ALA A N 1
ATOM 554 C CA . ALA A 1 70 ? 15.701 -7.755 -23.249 1.00 45.94 70 ALA A CA 1
ATOM 555 C C . ALA A 1 70 ? 15.547 -6.237 -23.020 1.00 45.94 70 ALA A C 1
ATOM 557 O O . ALA A 1 70 ? 15.473 -5.484 -23.993 1.00 45.94 70 ALA A O 1
ATOM 558 N N . LEU A 1 71 ? 15.528 -5.777 -21.763 1.00 45.88 71 LEU A N 1
ATOM 559 C CA . LEU A 1 71 ? 15.621 -4.352 -21.410 1.00 45.88 71 LEU A CA 1
ATOM 560 C C . LEU A 1 71 ? 16.770 -4.083 -20.436 1.00 45.88 71 LEU A C 1
ATOM 562 O O . LEU A 1 71 ? 16.831 -4.770 -19.393 1.00 45.88 71 LEU A O 1
#

InterPro domains:
  IPR006342 Methyltransferase FkbM [PF05050] (5-67)
  IPR006342 Methyltransferase FkbM [TIGR01444] (6-61)
  IPR029063 S-adenosyl-L-methionine-dependent methyltransferase superfamily [G3DSA:3.40.50.150] (2-69)
  IPR029063 S-adenosyl-L-methionine-dependent methyltransferase superfamily [SSF53335] (4-46)

pLDDT: mean 87.82, std 15.4, range [44.81, 98.5]

Radius of gyration: 15.9 Å; chains: 1; bounding box: 30×36×40 Å